Protein AF-A0A2G9T7B6-F1 (afdb_monomer_lite)

Structure (mmCIF, N/CA/C/O backbone):
data_AF-A0A2G9T7B6-F1
#
_entry.id   AF-A0A2G9T7B6-F1
#
loop_
_atom_site.group_PDB
_atom_site.id
_atom_site.type_symbol
_atom_site.label_atom_id
_atom_site.label_alt_id
_atom_site.label_comp_id
_atom_site.label_asym_id
_atom_site.label_entity_id
_atom_site.label_seq_id
_atom_site.pdbx_PDB_ins_code
_atom_site.Cartn_x
_atom_site.Cartn_y
_atom_site.Cartn_z
_atom_site.occupancy
_atom_site.B_iso_or_equiv
_atom_site.auth_seq_id
_atom_site.auth_comp_id
_atom_site.auth_asym_id
_atom_site.auth_atom_id
_atom_site.pdbx_PDB_model_num
ATOM 1 N N . MET A 1 1 ? 24.065 0.132 -5.429 1.00 63.38 1 MET A N 1
ATOM 2 C CA . MET A 1 1 ? 22.593 0.003 -5.537 1.00 63.38 1 MET A CA 1
ATOM 3 C C . MET A 1 1 ? 22.270 -1.347 -6.171 1.00 63.38 1 MET A C 1
ATOM 5 O O . MET A 1 1 ? 22.788 -1.620 -7.247 1.00 63.38 1 MET A O 1
ATOM 9 N N . ARG A 1 2 ? 21.503 -2.220 -5.501 1.00 75.69 2 ARG A N 1
ATOM 10 C CA . ARG A 1 2 ? 21.127 -3.544 -6.039 1.00 75.69 2 ARG A CA 1
ATOM 11 C C . ARG A 1 2 ? 19.929 -3.387 -6.988 1.00 75.69 2 ARG A C 1
ATOM 13 O O . ARG A 1 2 ? 18.986 -2.689 -6.613 1.00 75.69 2 ARG A O 1
ATOM 20 N N . PRO A 1 3 ? 19.939 -3.989 -8.191 1.00 81.38 3 PRO A N 1
ATOM 21 C CA . PRO A 1 3 ? 18.801 -3.894 -9.095 1.00 81.38 3 PRO A CA 1
ATOM 22 C C . PRO A 1 3 ? 17.582 -4.590 -8.481 1.00 81.38 3 PRO A C 1
ATOM 24 O O . PRO A 1 3 ? 17.687 -5.691 -7.941 1.00 81.38 3 PRO A O 1
ATOM 27 N N . ARG A 1 4 ? 16.418 -3.936 -8.563 1.00 83.25 4 ARG A N 1
ATOM 28 C CA . ARG A 1 4 ? 15.141 -4.479 -8.067 1.00 83.25 4 ARG A CA 1
ATOM 29 C C . ARG A 1 4 ? 14.699 -5.722 -8.847 1.00 83.25 4 ARG A C 1
ATOM 31 O O . ARG A 1 4 ? 14.044 -6.588 -8.281 1.00 83.25 4 ARG A O 1
ATOM 38 N N . THR A 1 5 ? 15.078 -5.798 -10.120 1.00 87.69 5 THR A N 1
ATOM 39 C CA . THR A 1 5 ? 14.869 -6.957 -10.989 1.00 87.69 5 THR A CA 1
ATOM 40 C C . THR A 1 5 ? 16.242 -7.499 -11.390 1.00 87.69 5 THR A C 1
ATOM 42 O O . THR A 1 5 ? 16.987 -6.759 -12.029 1.00 87.69 5 THR A O 1
ATOM 45 N N . PRO A 1 6 ? 16.607 -8.747 -11.046 1.00 87.75 6 PRO A N 1
ATOM 46 C CA . PRO A 1 6 ? 17.938 -9.285 -11.341 1.00 87.75 6 PRO A CA 1
ATOM 47 C C . PRO A 1 6 ? 18.310 -9.266 -12.829 1.00 87.75 6 PRO A C 1
ATOM 49 O O . PRO A 1 6 ? 19.467 -9.030 -13.161 1.00 87.75 6 PRO A O 1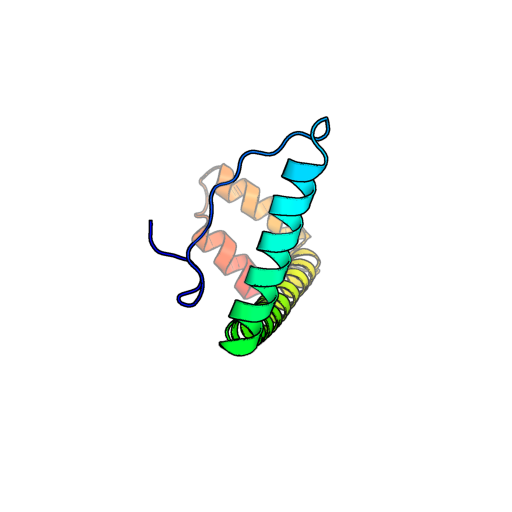
ATOM 52 N N . SER A 1 7 ? 17.330 -9.462 -13.715 1.00 92.00 7 SER A N 1
ATOM 53 C CA . SER A 1 7 ? 17.509 -9.469 -15.173 1.00 92.00 7 SER A CA 1
ATOM 54 C C . SER A 1 7 ? 17.769 -8.094 -15.794 1.00 92.00 7 SER A C 1
ATOM 56 O O . SER A 1 7 ? 18.140 -8.022 -16.962 1.00 92.00 7 SER A O 1
ATOM 58 N N . TRP A 1 8 ? 17.602 -6.994 -15.048 1.00 94.00 8 TRP A N 1
ATOM 59 C CA . TRP A 1 8 ? 17.747 -5.645 -15.591 1.00 94.00 8 TRP A CA 1
ATOM 60 C C . TRP A 1 8 ? 18.637 -4.755 -14.731 1.00 94.00 8 TRP A C 1
ATOM 62 O O . TRP A 1 8 ? 18.355 -4.489 -13.561 1.00 94.00 8 TRP A O 1
ATOM 72 N N . LYS A 1 9 ? 19.676 -4.195 -15.353 1.00 92.69 9 LYS A N 1
ATOM 73 C CA . LYS A 1 9 ? 20.485 -3.127 -14.764 1.00 92.69 9 LYS A CA 1
ATOM 74 C C . LYS A 1 9 ? 19.864 -1.769 -15.126 1.00 92.69 9 LYS A C 1
ATOM 76 O O . LYS A 1 9 ? 19.811 -1.447 -16.313 1.00 92.69 9 LYS A O 1
ATOM 81 N N . PRO A 1 10 ? 19.416 -0.958 -14.146 1.00 93.62 10 PRO A N 1
ATOM 82 C CA . PRO A 1 10 ? 18.877 0.372 -14.417 1.00 93.62 10 PRO A CA 1
ATOM 83 C C . PRO A 1 10 ? 19.855 1.231 -15.227 1.00 93.62 10 PRO A C 1
ATOM 85 O O . PRO A 1 10 ? 21.044 1.287 -14.908 1.00 93.62 10 PRO A O 1
ATOM 88 N N . LYS A 1 11 ? 19.344 1.896 -16.267 1.00 92.88 11 LYS A N 1
ATOM 89 C CA . LYS A 1 11 ? 20.098 2.832 -17.109 1.00 92.88 11 LYS A CA 1
ATOM 90 C C . LYS A 1 11 ? 19.735 4.264 -16.719 1.00 92.88 11 LYS A C 1
ATOM 92 O O . LYS A 1 11 ? 18.571 4.544 -16.447 1.00 92.88 11 LYS A O 1
ATOM 97 N N . VAL A 1 12 ? 20.725 5.153 -16.704 1.00 94.62 12 VAL A N 1
ATOM 98 C CA . VAL A 1 12 ? 20.539 6.591 -16.462 1.00 94.62 12 VAL A CA 1
ATOM 99 C C . VAL A 1 12 ? 20.712 7.308 -17.795 1.00 94.62 12 VAL A C 1
ATOM 101 O O . VAL A 1 12 ? 21.748 7.158 -18.438 1.00 94.62 12 VAL A O 1
ATOM 104 N N . LEU A 1 13 ? 19.690 8.050 -18.218 1.00 95.50 13 LEU A N 1
ATOM 105 C CA . LEU A 1 13 ? 19.655 8.768 -19.492 1.00 95.50 13 LEU A CA 1
ATOM 106 C C . LEU A 1 13 ? 19.334 10.241 -19.238 1.00 95.50 13 LEU A C 1
ATOM 108 O O . LEU A 1 13 ? 18.609 10.566 -18.298 1.00 95.50 13 LEU A O 1
ATOM 112 N N . ARG A 1 14 ? 19.856 11.124 -20.092 1.00 95.19 14 ARG A N 1
ATOM 113 C CA . ARG A 1 14 ? 19.414 12.522 -20.164 1.00 95.19 14 ARG A CA 1
ATOM 114 C C . ARG A 1 14 ? 18.251 12.610 -21.146 1.00 95.19 14 ARG A C 1
ATOM 116 O O . ARG A 1 14 ? 18.262 11.914 -22.156 1.00 95.19 14 ARG A O 1
ATOM 123 N N . SER A 1 15 ? 17.272 13.455 -20.847 1.00 95.56 15 SER A N 1
ATOM 124 C CA . SER A 1 15 ? 16.108 13.659 -21.702 1.00 95.56 15 SER A CA 1
ATOM 125 C C . SER A 1 15 ? 15.661 15.115 -21.653 1.00 95.56 15 SER A C 1
ATOM 127 O O . SER A 1 15 ? 15.675 15.731 -20.588 1.00 95.56 15 SER A O 1
ATOM 129 N N . SER A 1 16 ? 15.295 15.656 -22.811 1.00 95.56 16 SER A N 1
ATOM 130 C CA . SER A 1 16 ? 14.720 16.985 -22.987 1.00 95.56 16 SER A CA 1
ATOM 131 C C . SER A 1 16 ? 13.582 16.888 -23.993 1.00 95.56 16 SER A C 1
ATOM 133 O O . SER A 1 16 ? 13.758 16.334 -25.071 1.00 95.56 16 SER A O 1
ATOM 135 N N . ILE A 1 17 ? 12.419 17.456 -23.674 1.00 94.75 17 ILE A N 1
ATOM 136 C CA . ILE A 1 17 ? 11.286 17.491 -24.612 1.00 94.75 17 ILE A CA 1
ATOM 137 C C . ILE A 1 17 ? 11.602 18.295 -25.883 1.00 94.75 17 ILE A C 1
ATOM 139 O O . ILE A 1 17 ? 11.018 18.050 -26.932 1.00 94.75 17 ILE A O 1
ATOM 143 N N . MET A 1 18 ? 12.564 19.218 -25.792 1.00 96.25 18 MET A N 1
ATOM 144 C CA . MET A 1 18 ? 13.065 20.002 -26.925 1.00 96.25 18 MET A CA 1
ATOM 145 C C . MET A 1 18 ? 14.033 19.207 -27.814 1.00 96.25 18 MET A C 1
ATOM 147 O O . MET A 1 18 ? 14.421 19.694 -28.870 1.00 96.25 18 MET A O 1
ATOM 151 N N . ASP A 1 19 ? 14.432 18.006 -27.386 1.00 96.25 19 ASP A N 1
ATOM 152 C CA . ASP A 1 19 ? 15.301 17.082 -28.112 1.00 96.25 19 ASP A CA 1
ATOM 153 C C . ASP A 1 19 ? 14.559 15.745 -28.337 1.00 96.25 19 ASP A C 1
ATOM 155 O O . ASP A 1 19 ? 14.591 14.851 -27.476 1.00 96.25 19 ASP A O 1
ATOM 159 N N . PRO A 1 20 ? 13.880 15.584 -29.489 1.00 95.38 20 PRO A N 1
ATOM 160 C CA . PRO A 1 20 ? 13.113 14.380 -29.812 1.00 95.38 20 PRO A CA 1
ATOM 161 C C . PRO A 1 20 ? 13.939 13.084 -29.815 1.00 95.38 20 PRO A C 1
ATOM 163 O O . PRO A 1 20 ? 13.401 12.006 -29.529 1.00 95.38 20 PRO A O 1
ATOM 166 N N . GLU A 1 21 ? 15.243 13.154 -30.099 1.00 96.50 21 GLU A N 1
ATOM 167 C CA . GLU A 1 21 ? 16.116 11.976 -30.091 1.00 96.50 21 GLU A CA 1
ATOM 168 C C . GLU A 1 21 ? 16.307 11.453 -28.669 1.00 96.50 21 GLU A C 1
ATOM 170 O O . GLU A 1 21 ? 16.251 10.244 -28.429 1.00 96.50 21 GLU A O 1
ATOM 175 N N . SER A 1 22 ? 16.435 12.361 -27.698 1.00 96.25 22 SER A N 1
ATOM 176 C CA . SER A 1 22 ? 16.534 11.987 -26.288 1.00 96.25 22 SER A CA 1
ATOM 177 C C . SER A 1 22 ? 15.278 11.260 -25.786 1.00 96.25 22 SER A C 1
ATOM 179 O O . SER A 1 22 ? 15.377 10.300 -25.019 1.00 96.25 22 SER A O 1
ATOM 181 N N . ILE A 1 23 ? 14.091 11.656 -26.259 1.00 96.88 23 ILE A N 1
ATOM 182 C CA . ILE A 1 23 ? 12.817 10.991 -25.946 1.00 96.88 23 ILE A CA 1
ATOM 183 C C . ILE A 1 23 ? 12.766 9.607 -26.600 1.00 96.88 23 ILE A C 1
ATOM 185 O O . ILE A 1 23 ? 12.408 8.619 -25.955 1.00 96.88 23 ILE A O 1
ATOM 189 N N . THR A 1 24 ? 13.203 9.515 -27.856 1.00 96.88 24 THR A N 1
ATOM 190 C CA . THR A 1 24 ? 13.300 8.248 -28.591 1.00 96.88 24 THR A CA 1
ATOM 191 C C . THR A 1 24 ? 14.252 7.270 -27.893 1.00 96.88 24 THR A C 1
ATOM 193 O O . THR A 1 24 ? 13.938 6.088 -27.750 1.00 96.88 24 THR A O 1
ATOM 196 N N . ALA A 1 25 ? 15.383 7.747 -27.364 1.00 96.81 25 ALA A N 1
ATOM 197 C CA . ALA A 1 25 ? 16.329 6.933 -26.601 1.00 96.81 25 ALA A CA 1
ATOM 198 C C . ALA A 1 25 ? 15.722 6.372 -25.299 1.00 96.81 25 ALA A C 1
ATOM 200 O O . ALA A 1 25 ? 15.961 5.208 -24.947 1.00 96.81 25 ALA A O 1
ATOM 201 N N . VAL A 1 26 ? 14.901 7.168 -24.601 1.00 96.88 26 VAL A N 1
ATOM 202 C CA . VAL A 1 26 ? 14.140 6.708 -23.429 1.00 96.88 26 VAL A CA 1
ATOM 203 C C . VAL A 1 26 ? 13.129 5.635 -23.834 1.00 96.88 26 VAL A C 1
ATOM 205 O O . VAL A 1 26 ? 13.128 4.558 -23.237 1.00 96.88 26 VAL A O 1
ATOM 208 N N . ALA A 1 27 ? 12.331 5.873 -24.879 1.00 96.81 27 ALA A N 1
ATOM 209 C CA . ALA A 1 27 ? 11.338 4.915 -25.368 1.00 96.81 27 ALA A CA 1
ATOM 210 C C . ALA A 1 27 ? 11.977 3.579 -25.788 1.00 96.81 27 ALA A C 1
ATOM 212 O O . ALA A 1 27 ? 11.545 2.512 -25.354 1.00 96.81 27 ALA A O 1
ATOM 213 N N . ASN A 1 28 ? 13.080 3.625 -26.539 1.00 97.88 28 ASN A N 1
ATOM 214 C CA . ASN A 1 28 ? 13.841 2.434 -26.921 1.00 97.88 28 ASN A CA 1
ATOM 215 C C . ASN A 1 28 ? 14.341 1.657 -25.699 1.00 97.88 28 ASN A C 1
ATOM 217 O O . ASN A 1 28 ? 14.292 0.427 -25.668 1.00 97.88 28 ASN A O 1
ATOM 221 N N . THR A 1 29 ? 14.777 2.362 -24.654 1.00 97.38 29 THR A N 1
ATOM 222 C CA . THR A 1 29 ? 15.188 1.731 -23.395 1.00 97.38 29 THR A CA 1
ATOM 223 C C . THR A 1 29 ? 14.009 1.090 -22.660 1.00 97.38 29 THR A C 1
ATOM 225 O O . THR A 1 29 ? 14.176 0.022 -22.070 1.00 97.38 29 THR A O 1
ATOM 228 N N . MET A 1 30 ? 12.811 1.681 -22.724 1.00 96.94 30 MET A N 1
ATOM 229 C CA . MET A 1 30 ? 11.589 1.078 -22.181 1.00 96.94 30 MET A CA 1
ATOM 230 C C . MET A 1 30 ? 11.219 -0.216 -22.916 1.00 96.94 30 MET A C 1
ATOM 232 O O . MET A 1 30 ? 10.907 -1.210 -22.261 1.00 96.94 30 MET A O 1
ATOM 236 N N . TYR A 1 31 ? 11.314 -0.244 -24.249 1.00 97.38 31 TYR A N 1
ATOM 237 C CA . TYR A 1 31 ? 11.073 -1.465 -25.027 1.00 97.38 31 TYR A CA 1
ATOM 238 C C . TYR A 1 31 ? 12.109 -2.554 -24.737 1.00 97.38 31 TYR A C 1
ATOM 240 O O . TYR A 1 31 ? 11.743 -3.712 -24.548 1.00 97.38 31 TYR A O 1
ATOM 248 N N . GLN A 1 32 ? 13.390 -2.191 -24.607 1.00 96.69 32 GLN A N 1
ATOM 249 C CA . GLN A 1 32 ? 14.434 -3.128 -24.175 1.00 96.69 32 GLN A CA 1
ATOM 250 C C . GLN A 1 32 ? 14.147 -3.701 -22.785 1.00 96.69 32 GLN A C 1
ATOM 252 O O . GLN A 1 32 ? 14.316 -4.901 -22.569 1.00 96.69 32 GLN A O 1
ATOM 257 N N . TYR A 1 33 ? 13.709 -2.859 -21.842 1.00 95.62 33 TYR A N 1
ATOM 258 C CA . TYR A 1 33 ? 13.308 -3.309 -20.511 1.00 95.62 33 TYR A CA 1
ATOM 259 C C . TYR A 1 33 ? 12.166 -4.317 -20.605 1.00 95.62 33 TYR A C 1
ATOM 261 O O . TYR A 1 33 ? 12.278 -5.393 -20.026 1.00 95.62 33 TYR A O 1
ATOM 269 N N . TRP A 1 34 ? 11.114 -3.993 -21.365 1.00 94.62 34 TRP A N 1
ATOM 270 C CA . TRP A 1 34 ? 9.955 -4.859 -21.562 1.00 94.62 34 TRP A CA 1
ATOM 271 C C . TRP A 1 34 ? 10.335 -6.229 -22.133 1.00 94.62 34 TRP A C 1
ATOM 273 O O . TRP A 1 34 ? 9.944 -7.252 -21.577 1.00 94.62 34 TRP A O 1
ATOM 283 N N . ASP A 1 35 ? 11.135 -6.263 -23.197 1.00 96.00 35 ASP A N 1
ATOM 284 C CA . ASP A 1 35 ? 11.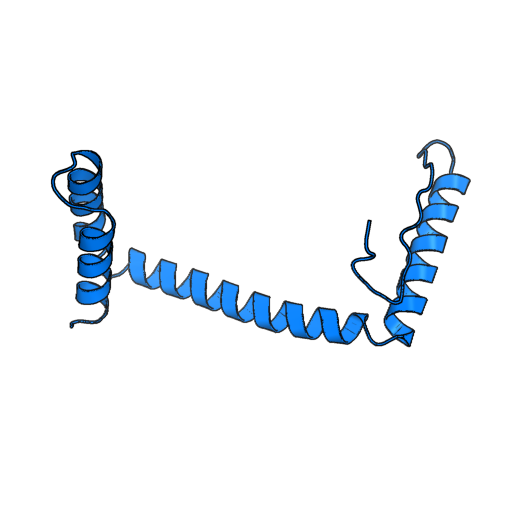598 -7.515 -23.803 1.00 96.00 35 ASP A CA 1
ATOM 285 C C . ASP A 1 35 ? 12.452 -8.339 -22.824 1.00 96.00 35 ASP A C 1
ATOM 287 O O . ASP A 1 35 ? 12.240 -9.541 -22.658 1.00 96.00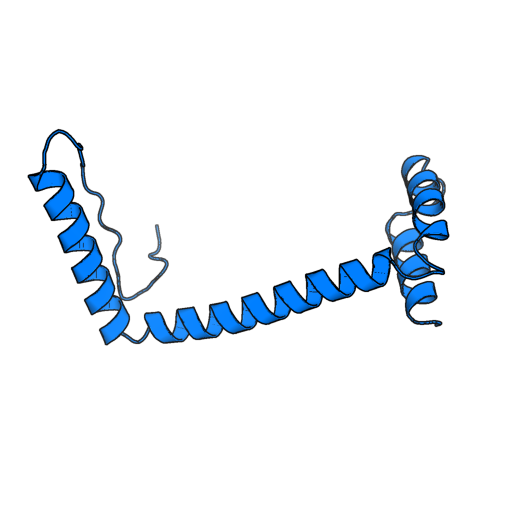 35 ASP A O 1
ATOM 291 N N . THR A 1 36 ? 13.358 -7.679 -22.093 1.00 95.50 36 THR A N 1
ATOM 292 C CA . THR A 1 36 ? 14.246 -8.339 -21.120 1.00 95.50 36 THR A CA 1
ATOM 293 C C . THR A 1 36 ? 13.458 -8.994 -19.982 1.00 95.50 36 THR A C 1
ATOM 295 O O . THR A 1 36 ? 13.685 -10.163 -19.668 1.00 95.50 36 THR A O 1
ATOM 298 N N . ILE A 1 37 ? 12.516 -8.268 -19.369 1.00 94.44 37 ILE A N 1
ATOM 299 C CA . ILE A 1 37 ? 11.725 -8.782 -18.234 1.00 94.44 37 ILE A CA 1
ATOM 300 C C . ILE A 1 37 ? 10.670 -9.806 -18.650 1.00 94.44 37 ILE A C 1
ATOM 302 O O . ILE A 1 37 ? 10.270 -10.640 -17.834 1.00 94.44 37 ILE A O 1
ATOM 306 N N . LEU A 1 38 ? 10.184 -9.720 -19.892 1.00 93.12 38 LEU A N 1
ATOM 307 C CA . LEU A 1 38 ? 9.255 -10.694 -20.445 1.00 93.12 38 LEU A CA 1
ATOM 308 C C . LEU A 1 38 ? 9.983 -12.022 -20.663 1.00 93.12 38 LEU A C 1
ATOM 310 O O . LEU A 1 38 ? 9.527 -13.050 -20.168 1.00 93.12 38 LEU A O 1
ATOM 314 N N . LYS A 1 39 ? 11.156 -11.990 -21.310 1.00 94.19 39 LYS A N 1
ATOM 315 C CA . LYS A 1 39 ? 11.991 -13.178 -21.551 1.00 94.19 39 LYS A CA 1
ATOM 316 C C . LYS A 1 39 ? 12.499 -13.830 -20.268 1.00 94.19 39 LYS A C 1
ATOM 318 O O . LYS A 1 39 ? 12.613 -15.050 -20.217 1.00 94.19 39 LYS A O 1
ATOM 323 N N . SER A 1 40 ? 12.787 -13.052 -19.223 1.00 94.25 40 SER A N 1
ATOM 324 C CA . SER A 1 40 ? 13.223 -13.607 -17.935 1.00 94.25 40 SER A CA 1
ATOM 325 C C . SER A 1 40 ? 12.086 -14.213 -17.097 1.00 94.25 40 SER A C 1
ATOM 327 O O . SER A 1 40 ? 12.351 -14.864 -16.084 1.00 94.25 40 SER A O 1
ATOM 329 N N . GLY A 1 41 ? 10.820 -13.975 -17.465 1.00 93.38 41 GLY A N 1
ATOM 330 C CA . GLY A 1 41 ? 9.647 -14.353 -16.669 1.00 93.38 41 GLY A CA 1
ATOM 331 C C . GLY A 1 41 ? 9.454 -13.518 -15.394 1.00 93.38 41 GLY A C 1
ATOM 332 O O . GLY A 1 41 ? 8.530 -13.774 -14.618 1.00 93.38 41 GLY A O 1
ATOM 333 N N . ASP A 1 42 ? 10.294 -12.504 -15.158 1.00 92.69 42 ASP A N 1
ATOM 334 C CA . ASP A 1 42 ? 10.189 -11.638 -13.978 1.00 92.69 42 ASP A CA 1
ATOM 335 C C . ASP A 1 42 ? 8.921 -10.781 -14.008 1.00 92.69 42 ASP A C 1
ATOM 337 O O . ASP A 1 42 ? 8.377 -10.445 -12.952 1.00 92.69 42 ASP A O 1
ATOM 341 N N . LEU A 1 43 ? 8.434 -10.437 -15.208 1.00 91.12 43 LEU A N 1
ATOM 342 C CA . LEU A 1 43 ? 7.196 -9.677 -15.370 1.00 91.12 43 LEU A CA 1
ATOM 343 C C . LEU A 1 43 ? 5.995 -10.429 -14.790 1.00 91.12 43 LEU A C 1
ATOM 345 O O . LEU A 1 43 ? 5.231 -9.850 -14.018 1.00 91.12 43 LEU A O 1
ATOM 349 N N . GLU A 1 44 ? 5.857 -11.713 -15.119 1.00 92.38 44 GLU A N 1
ATOM 350 C CA . GLU A 1 44 ? 4.711 -12.516 -14.693 1.00 92.38 44 GLU A CA 1
ATOM 351 C C . GLU A 1 44 ? 4.754 -12.803 -13.191 1.00 92.38 4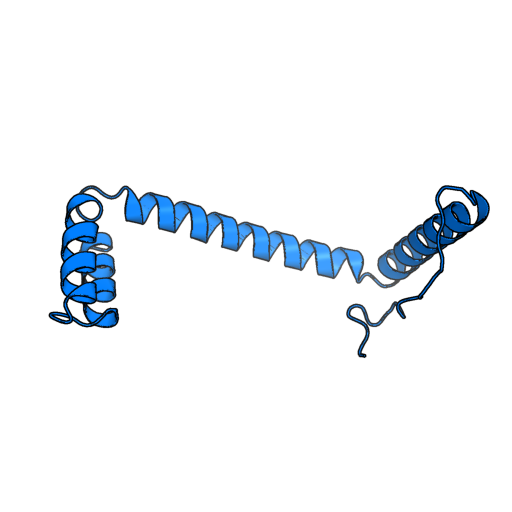4 GLU A C 1
ATOM 353 O O . GLU A 1 44 ? 3.775 -12.584 -12.478 1.00 92.38 44 GLU A O 1
ATOM 358 N N . LYS A 1 45 ? 5.935 -13.151 -12.663 1.00 91.88 45 LYS A N 1
ATOM 359 C CA . LYS A 1 45 ? 6.150 -13.297 -11.213 1.00 91.88 45 LYS A CA 1
ATOM 360 C C . LYS A 1 45 ? 5.776 -12.022 -10.460 1.00 91.88 45 LYS A C 1
ATOM 362 O O . LYS A 1 45 ? 5.090 -12.067 -9.436 1.00 91.88 45 LYS A O 1
ATOM 367 N N . ARG A 1 46 ? 6.202 -10.862 -10.972 1.00 91.00 46 ARG A N 1
ATOM 368 C CA . ARG A 1 46 ? 5.870 -9.566 -10.377 1.00 91.00 46 ARG A CA 1
ATOM 369 C C . ARG A 1 46 ? 4.365 -9.315 -10.416 1.00 91.00 46 ARG A C 1
ATOM 371 O O . ARG A 1 46 ? 3.823 -8.941 -9.378 1.00 91.00 46 ARG A O 1
ATOM 378 N N . ARG A 1 47 ? 3.700 -9.541 -11.551 1.00 94.19 47 ARG A N 1
ATOM 379 C CA . ARG A 1 47 ? 2.246 -9.365 -11.695 1.00 94.19 47 ARG A CA 1
ATOM 380 C C . ARG A 1 47 ? 1.463 -10.258 -10.746 1.00 94.19 47 ARG A C 1
ATOM 382 O O . ARG A 1 47 ? 0.641 -9.742 -9.998 1.00 94.19 47 ARG A O 1
ATOM 389 N N . SER A 1 48 ? 1.784 -11.547 -10.687 1.00 94.75 48 SER A N 1
ATOM 390 C CA . SER A 1 48 ? 1.162 -12.485 -9.747 1.00 94.75 48 SER A CA 1
ATOM 391 C C . SER A 1 48 ? 1.292 -11.998 -8.296 1.00 94.75 48 SER A C 1
ATOM 393 O O . SER A 1 48 ? 0.290 -11.843 -7.597 1.00 94.75 48 SER A O 1
ATOM 395 N N . SER A 1 49 ? 2.500 -11.600 -7.873 1.00 93.56 49 SER A N 1
ATOM 396 C CA . SER A 1 49 ? 2.709 -11.053 -6.522 1.00 93.56 49 SER A CA 1
ATOM 397 C C . SER A 1 49 ? 1.941 -9.746 -6.264 1.00 93.56 49 SER A C 1
ATOM 399 O O . SER A 1 49 ? 1.509 -9.482 -5.141 1.00 93.56 49 SER A O 1
ATOM 401 N N . GLN A 1 50 ? 1.778 -8.905 -7.292 1.00 95.06 50 GLN A N 1
ATOM 402 C CA . GLN A 1 50 ? 1.016 -7.661 -7.206 1.00 95.06 50 GLN A CA 1
ATOM 403 C C . GLN A 1 50 ? -0.479 -7.939 -7.073 1.00 95.06 50 GLN A C 1
ATOM 405 O O . GLN A 1 50 ? -1.120 -7.278 -6.264 1.00 95.06 50 GLN A O 1
ATOM 410 N N . MET A 1 51 ? -1.009 -8.928 -7.794 1.00 96.00 51 MET A N 1
ATOM 411 C CA . MET A 1 51 ? -2.412 -9.331 -7.706 1.00 96.00 51 MET A CA 1
ATOM 412 C C . MET A 1 51 ? -2.758 -9.851 -6.313 1.00 96.00 51 MET A C 1
ATOM 414 O O . MET A 1 51 ? -3.729 -9.391 -5.720 1.00 96.00 51 MET A O 1
ATOM 418 N N . SER A 1 52 ? -1.927 -10.724 -5.735 1.00 96.94 52 SER A N 1
ATOM 419 C CA . SER A 1 52 ? -2.138 -11.187 -4.357 1.00 96.94 52 SER A CA 1
ATOM 420 C C . SER A 1 52 ? -2.065 -10.040 -3.349 1.00 96.94 52 SER A C 1
ATOM 422 O O . SER A 1 52 ? -2.880 -9.975 -2.434 1.00 96.94 52 SER A O 1
ATOM 424 N N . ARG A 1 53 ? -1.126 -9.098 -3.519 1.00 97.25 53 ARG A N 1
ATOM 425 C CA . ARG A 1 53 ? -1.052 -7.910 -2.652 1.00 97.25 53 ARG A CA 1
ATOM 426 C C . ARG A 1 53 ? -2.293 -7.032 -2.793 1.00 97.25 53 ARG A C 1
ATOM 428 O O . ARG A 1 53 ? -2.805 -6.555 -1.791 1.00 97.25 53 ARG A O 1
ATOM 435 N N . TRP A 1 54 ? -2.772 -6.822 -4.016 1.00 97.44 54 TRP A N 1
ATOM 436 C CA . TRP A 1 54 ? -3.965 -6.020 -4.259 1.00 97.44 54 TRP A CA 1
ATOM 437 C C . TRP A 1 54 ? -5.205 -6.654 -3.626 1.00 97.44 54 TRP A C 1
ATOM 439 O O . TRP A 1 54 ? -5.951 -5.956 -2.947 1.00 97.44 54 TRP A O 1
ATOM 449 N N . MET A 1 55 ? -5.362 -7.974 -3.754 1.00 97.88 55 MET A N 1
ATOM 450 C CA . MET A 1 55 ? -6.424 -8.725 -3.084 1.00 97.88 55 MET A CA 1
ATOM 451 C C . MET A 1 55 ? -6.410 -8.486 -1.568 1.00 97.88 55 MET A C 1
ATOM 453 O O . MET A 1 55 ? -7.437 -8.131 -0.999 1.00 97.88 55 MET A O 1
ATOM 457 N N . TRP A 1 56 ? -5.253 -8.624 -0.913 1.00 98.06 56 TRP A N 1
ATOM 458 C CA . TRP A 1 56 ? -5.155 -8.417 0.536 1.00 98.06 56 TRP A CA 1
ATOM 459 C C . TRP A 1 56 ? -5.365 -6.964 0.965 1.00 98.06 56 TRP A C 1
ATOM 461 O O . TRP A 1 56 ? -5.993 -6.736 1.995 1.00 98.06 56 TRP A O 1
ATOM 471 N N . ASN A 1 57 ? -4.911 -5.989 0.173 1.00 97.81 57 ASN A N 1
ATOM 472 C CA . ASN A 1 57 ? -5.218 -4.580 0.427 1.00 97.81 57 ASN A CA 1
ATOM 473 C C . ASN A 1 57 ? -6.731 -4.338 0.373 1.00 97.81 57 ASN A C 1
ATOM 475 O O . ASN A 1 57 ? -7.279 -3.710 1.269 1.00 97.81 57 ASN A O 1
ATOM 479 N N . HIS A 1 58 ? -7.410 -4.898 -0.630 1.00 97.75 58 HIS A N 1
ATOM 480 C CA . HIS A 1 58 ? -8.857 -4.770 -0.749 1.00 97.75 58 HIS A CA 1
ATOM 481 C C . HIS A 1 58 ? -9.586 -5.412 0.439 1.00 97.75 58 HIS A C 1
ATOM 483 O O . HIS A 1 58 ? -10.475 -4.795 1.015 1.00 97.75 58 HIS A O 1
ATOM 489 N N . VAL A 1 59 ? -9.160 -6.604 0.873 1.00 98.06 59 VAL A N 1
ATOM 490 C CA . VAL A 1 59 ? -9.691 -7.244 2.089 1.00 98.06 59 VAL A CA 1
ATOM 491 C C . VAL A 1 59 ? -9.490 -6.354 3.316 1.00 98.06 59 VAL A C 1
ATOM 493 O O . VAL A 1 59 ? -10.418 -6.187 4.100 1.00 98.06 59 VAL A O 1
ATOM 496 N N . GLN A 1 60 ? -8.303 -5.769 3.493 1.00 97.88 60 GLN A N 1
ATOM 497 C CA . GLN A 1 60 ? -8.022 -4.877 4.616 1.00 97.88 60 GLN A CA 1
ATOM 498 C C . GLN A 1 60 ? -8.915 -3.629 4.594 1.00 97.88 60 GLN A C 1
ATOM 500 O O . GLN A 1 60 ? -9.443 -3.248 5.640 1.00 97.88 60 GLN A O 1
ATOM 505 N N . ASP A 1 61 ? -9.090 -3.010 3.428 1.00 97.56 61 ASP A N 1
ATOM 506 C CA . ASP A 1 61 ? -9.906 -1.806 3.264 1.00 97.56 61 ASP A CA 1
ATOM 507 C C . ASP A 1 61 ? -11.382 -2.091 3.576 1.00 97.56 61 ASP A C 1
ATOM 509 O O . ASP A 1 61 ? -11.997 -1.370 4.366 1.00 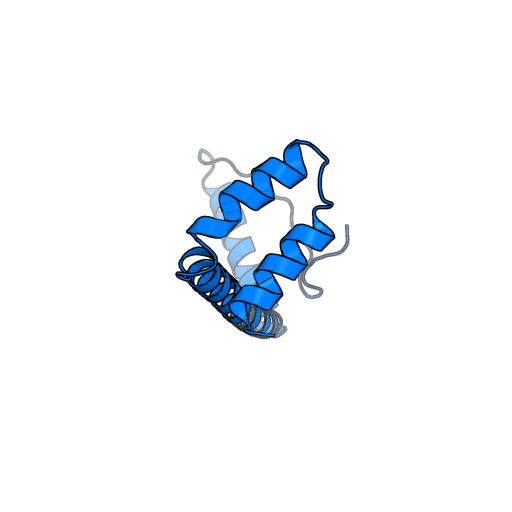97.56 61 ASP A O 1
ATOM 513 N N . GLU A 1 62 ? -11.929 -3.185 3.039 1.00 97.94 62 GLU A N 1
ATOM 514 C CA . GLU A 1 62 ? -13.313 -3.592 3.299 1.00 97.94 62 GLU A CA 1
ATOM 515 C C . GLU A 1 62 ? -13.525 -3.999 4.761 1.00 97.94 62 GLU A C 1
ATOM 517 O O . GLU A 1 62 ? -14.493 -3.565 5.386 1.00 97.94 62 GLU A O 1
ATOM 522 N N . LEU A 1 63 ? -12.604 -4.763 5.359 1.00 97.44 63 LEU A N 1
ATOM 523 C CA . LEU A 1 63 ? -12.691 -5.114 6.780 1.00 97.44 63 LEU A CA 1
ATOM 524 C C . LEU A 1 63 ? -12.641 -3.873 7.671 1.00 97.44 63 LEU A C 1
ATOM 526 O O . LEU A 1 63 ? -13.417 -3.772 8.617 1.00 97.44 63 LEU A O 1
ATOM 530 N N . MET A 1 64 ? -11.763 -2.912 7.373 1.00 97.19 64 MET A N 1
ATOM 531 C CA . MET A 1 64 ? -11.669 -1.668 8.137 1.00 97.19 64 MET A CA 1
ATOM 532 C C . MET A 1 64 ? -12.936 -0.820 7.996 1.00 97.19 64 MET A C 1
ATOM 534 O O . MET A 1 64 ? -13.380 -0.213 8.972 1.00 97.19 64 MET A O 1
ATOM 538 N N . LYS A 1 65 ? -13.532 -0.786 6.801 1.00 97.56 65 LYS A N 1
ATOM 539 C CA . LYS A 1 65 ? -14.811 -0.119 6.558 1.00 97.56 65 LYS A CA 1
ATOM 540 C C . LYS A 1 65 ? -15.928 -0.759 7.384 1.00 97.56 65 LYS A C 1
ATOM 542 O O . LYS A 1 65 ? -16.554 -0.068 8.183 1.00 97.56 65 LYS A O 1
ATOM 547 N N . VAL A 1 66 ? -16.103 -2.077 7.269 1.00 97.50 66 VAL A N 1
ATOM 548 C CA . VAL A 1 66 ? -17.103 -2.844 8.032 1.00 97.50 66 VAL A CA 1
ATOM 549 C C . VAL A 1 66 ? -16.910 -2.662 9.538 1.00 97.50 66 VAL A C 1
ATOM 551 O O . VAL A 1 66 ? -17.877 -2.462 10.268 1.00 97.50 66 VAL A O 1
ATOM 554 N N . PHE A 1 67 ? -15.664 -2.681 10.011 1.00 97.56 67 PHE A N 1
ATOM 555 C CA . PHE A 1 67 ? -15.336 -2.476 11.418 1.00 97.56 67 PHE A CA 1
ATOM 556 C C . PHE A 1 67 ? -15.757 -1.090 11.918 1.00 97.56 67 PHE A C 1
ATOM 558 O O . PHE A 1 67 ? -16.409 -0.981 12.954 1.00 97.56 67 PHE A O 1
ATOM 565 N N . LYS A 1 68 ? -15.420 -0.028 11.174 1.00 95.44 68 LYS A N 1
ATOM 566 C CA . LYS A 1 68 ? -15.751 1.359 11.540 1.00 95.44 68 LYS A CA 1
ATOM 567 C C . LYS A 1 68 ? -17.248 1.658 11.464 1.00 95.44 68 LYS A C 1
ATOM 569 O O . LYS A 1 68 ? -17.740 2.440 12.270 1.00 95.44 68 LYS A O 1
ATOM 574 N N . GLU A 1 69 ? -17.960 1.042 10.524 1.00 96.62 69 GLU A N 1
ATOM 575 C CA . GLU A 1 69 ? -19.409 1.204 10.338 1.00 96.62 69 GLU A CA 1
ATOM 576 C C . GLU A 1 69 ? -20.238 0.317 11.290 1.00 96.62 69 GLU A C 1
ATOM 578 O O . GLU A 1 69 ? -21.457 0.467 11.374 1.00 96.62 69 GLU A O 1
ATOM 583 N N . HIS A 1 70 ? -19.605 -0.594 12.038 1.00 97.62 70 HIS A N 1
ATOM 584 C CA . HIS A 1 70 ? -20.314 -1.542 12.894 1.00 97.62 70 HIS A CA 1
ATOM 585 C C . HIS A 1 70 ? -21.121 -0.825 14.004 1.00 97.62 70 HIS A C 1
ATOM 587 O O . HIS A 1 70 ? -20.548 -0.012 14.739 1.00 97.62 70 HIS A O 1
ATOM 593 N N . PRO A 1 71 ? -22.411 -1.166 14.228 1.00 96.88 71 PRO A N 1
ATOM 594 C CA . PRO A 1 71 ? -23.305 -0.427 15.132 1.00 96.88 71 PRO A CA 1
ATOM 595 C C . PRO A 1 71 ? -22.824 -0.294 16.581 1.00 96.88 71 PRO A C 1
ATOM 597 O O . PRO A 1 71 ? -23.155 0.679 17.250 1.00 96.88 71 PRO A O 1
ATOM 600 N N . LYS A 1 72 ? -22.046 -1.264 17.080 1.00 96.31 72 LYS A N 1
ATOM 601 C CA . LYS A 1 72 ? -21.445 -1.199 18.426 1.00 96.31 72 LYS A CA 1
ATOM 602 C C . LYS A 1 72 ? -20.119 -0.428 18.462 1.00 96.31 72 LYS A C 1
ATOM 604 O O . LYS A 1 72 ? -19.745 0.077 19.511 1.00 96.31 72 LYS A O 1
ATOM 609 N N . ILE A 1 73 ? -19.408 -0.350 17.335 1.00 97.56 73 ILE A N 1
ATOM 610 C CA . ILE A 1 73 ? -18.069 0.249 17.240 1.00 97.56 73 ILE A CA 1
ATOM 611 C C . ILE A 1 73 ? -18.157 1.741 16.941 1.00 97.56 73 ILE A C 1
ATOM 613 O O . ILE A 1 73 ? -17.536 2.530 17.648 1.00 97.56 73 ILE A O 1
ATOM 617 N N . ALA A 1 74 ? -18.964 2.130 15.950 1.00 97.25 74 ALA A N 1
ATOM 618 C CA . ALA A 1 74 ? -19.145 3.520 15.537 1.00 97.25 74 ALA A CA 1
ATOM 619 C C . ALA A 1 74 ? -19.423 4.492 16.710 1.00 97.25 74 ALA A C 1
ATOM 621 O O . ALA A 1 74 ? -18.757 5.525 16.777 1.00 97.25 74 ALA A O 1
ATOM 622 N N . PRO A 1 75 ? -20.323 4.189 17.675 1.00 96.25 75 PRO A N 1
ATOM 623 C CA . PRO A 1 75 ? -20.533 5.062 18.834 1.00 96.25 75 PRO A CA 1
ATOM 624 C C . PRO A 1 75 ? -19.444 4.945 19.915 1.00 96.25 75 PRO A C 1
ATOM 626 O O . PRO A 1 75 ? -19.242 5.885 20.680 1.00 96.25 75 PRO A O 1
ATOM 629 N N . MET A 1 76 ? -18.745 3.810 20.005 1.00 95.56 76 MET A N 1
ATOM 630 C CA . MET A 1 76 ? -17.758 3.526 21.055 1.00 95.56 76 MET A CA 1
ATOM 631 C C . MET A 1 76 ? -16.375 4.114 20.744 1.00 95.56 76 MET A C 1
ATOM 633 O O . MET A 1 76 ? -15.675 4.567 21.651 1.00 95.56 76 MET A O 1
ATOM 637 N N . ALA A 1 77 ? -15.985 4.135 19.467 1.00 96.38 77 ALA A N 1
ATOM 638 C CA . ALA A 1 77 ? -14.658 4.563 19.035 1.00 96.38 77 ALA A CA 1
ATOM 639 C C . ALA A 1 77 ? -14.294 6.000 19.470 1.00 96.38 77 ALA A C 1
ATOM 641 O O . ALA A 1 77 ? -13.217 6.161 20.047 1.00 96.38 77 ALA A O 1
ATOM 642 N N . PRO A 1 78 ? -15.159 7.029 19.327 1.00 97.44 78 PRO A N 1
ATOM 643 C CA . PRO A 1 78 ? -14.812 8.393 19.743 1.00 97.44 78 PRO A CA 1
ATOM 644 C C . PRO A 1 78 ? -14.536 8.527 21.247 1.00 97.44 78 PRO A C 1
ATOM 646 O O . PRO A 1 78 ? -13.664 9.297 21.655 1.00 97.44 78 PRO A O 1
ATOM 649 N N . ALA A 1 79 ? -15.264 7.774 22.078 1.00 97.00 79 ALA A N 1
ATOM 650 C CA . ALA A 1 79 ? -15.069 7.778 23.525 1.00 97.00 79 ALA A CA 1
ATOM 651 C C . ALA A 1 79 ? -13.718 7.152 23.901 1.00 97.00 79 ALA A C 1
ATOM 653 O O . ALA A 1 79 ? -12.947 7.754 24.646 1.00 97.00 79 ALA A O 1
ATOM 654 N N . LEU A 1 80 ? -13.386 6.000 23.310 1.00 97.31 80 LEU A N 1
ATOM 655 C CA . LEU A 1 80 ? -12.098 5.348 23.546 1.00 97.31 80 LEU A CA 1
ATOM 656 C C . LEU A 1 80 ? -10.917 6.174 23.026 1.00 97.31 80 LEU A C 1
ATOM 658 O O . LEU A 1 80 ? -9.901 6.281 23.706 1.00 97.31 80 LEU A O 1
ATOM 662 N N . GLU A 1 81 ? -11.040 6.813 21.861 1.00 97.88 81 GLU A N 1
ATOM 663 C CA . GLU A 1 81 ? -10.006 7.720 21.348 1.00 97.88 81 GLU A CA 1
ATOM 664 C C . GLU A 1 81 ? -9.763 8.912 22.282 1.00 97.88 81 GLU A C 1
ATOM 666 O O . GLU A 1 81 ? -8.621 9.347 22.455 1.00 97.88 81 GLU A O 1
ATOM 671 N N . LYS A 1 82 ? -10.827 9.447 22.895 1.00 98.19 82 LYS A N 1
ATOM 672 C CA . LYS A 1 82 ? -10.718 10.502 23.906 1.00 98.19 82 LYS A CA 1
ATOM 673 C C . LYS A 1 82 ? -9.968 10.004 25.140 1.00 98.19 82 LYS A C 1
ATOM 675 O O . LYS A 1 82 ? -9.012 10.656 25.552 1.00 98.19 82 LYS A O 1
ATOM 680 N N . ASP A 1 83 ? -10.344 8.849 25.678 1.00 98.00 83 ASP A N 1
ATOM 681 C CA . ASP A 1 83 ? -9.704 8.289 26.871 1.00 98.00 83 ASP A CA 1
ATOM 682 C C . ASP A 1 83 ? -8.228 7.921 26.632 1.00 98.00 83 ASP A C 1
ATOM 684 O O . ASP A 1 83 ? -7.401 8.105 27.526 1.00 98.00 83 ASP A O 1
ATOM 688 N N . VAL A 1 84 ? -7.866 7.487 25.417 1.00 98.25 84 VAL A N 1
ATOM 689 C CA . VAL A 1 84 ? -6.463 7.287 25.009 1.00 98.25 84 VAL A CA 1
ATOM 690 C C . VAL A 1 84 ? -5.701 8.611 24.966 1.00 98.25 84 VAL A C 1
ATOM 692 O O . VAL A 1 84 ? -4.600 8.706 25.505 1.00 98.25 84 VAL A O 1
ATOM 695 N N . ARG A 1 85 ? -6.272 9.651 24.343 1.00 98.19 85 ARG A N 1
ATOM 696 C CA . ARG A 1 85 ? -5.629 10.973 24.229 1.00 98.19 85 ARG A CA 1
ATOM 697 C C . ARG A 1 85 ? -5.423 11.635 25.593 1.00 98.19 85 ARG A C 1
ATOM 699 O O . ARG A 1 85 ? -4.440 12.342 25.783 1.00 98.19 85 ARG A O 1
ATOM 706 N N . GLU A 1 86 ? -6.338 11.391 26.525 1.00 98.25 86 GLU A N 1
ATOM 707 C CA . GLU A 1 86 ? -6.271 11.864 27.912 1.00 98.25 86 GLU A CA 1
ATOM 708 C C . GLU A 1 86 ? -5.395 10.971 28.812 1.00 98.25 86 GLU A C 1
ATOM 710 O O . GLU A 1 86 ? -5.197 11.292 29.981 1.00 98.25 86 GLU A O 1
ATOM 715 N N . GLY A 1 87 ? -4.859 9.861 28.291 1.00 97.50 87 GLY A N 1
ATOM 716 C CA . GLY A 1 87 ? -3.980 8.954 29.030 1.00 97.50 87 GLY A CA 1
ATOM 717 C C . GLY A 1 87 ? -4.682 8.093 30.086 1.00 97.50 87 GLY A C 1
ATOM 718 O O . GLY A 1 87 ? -4.010 7.512 30.934 1.00 97.50 87 GLY A O 1
ATOM 719 N N . LYS A 1 88 ? -6.017 7.988 30.052 1.00 98.06 88 LYS A N 1
ATOM 720 C CA . LYS A 1 88 ? -6.794 7.157 30.990 1.00 98.06 88 LYS A CA 1
ATOM 721 C C . LYS A 1 88 ? -6.680 5.668 30.689 1.00 98.06 88 LYS A C 1
ATOM 723 O O . LYS A 1 88 ? -6.729 4.850 31.602 1.00 9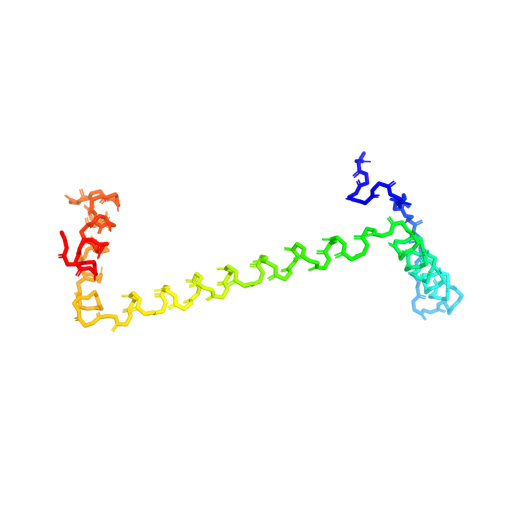8.06 88 LYS A O 1
ATOM 728 N N . ILE A 1 89 ? -6.552 5.323 29.409 1.00 97.81 89 ILE A N 1
ATOM 729 C CA . ILE A 1 89 ? -6.347 3.955 28.929 1.00 97.81 89 ILE A CA 1
ATOM 730 C C . ILE A 1 89 ? -5.227 3.930 27.891 1.00 97.81 89 ILE A C 1
ATOM 732 O O . ILE A 1 89 ? -4.931 4.934 27.243 1.00 97.81 89 ILE A O 1
ATOM 736 N N . THR A 1 90 ? -4.597 2.771 27.712 1.00 98.00 90 THR A N 1
ATOM 737 C CA . THR A 1 90 ? -3.558 2.604 26.692 1.00 98.00 90 THR A CA 1
ATOM 738 C C . THR A 1 90 ? -4.180 2.375 25.307 1.00 98.00 90 THR A C 1
ATOM 740 O O . THR A 1 90 ? -5.270 1.801 25.212 1.00 98.00 90 THR A O 1
ATOM 743 N N . PRO A 1 91 ? -3.484 2.735 24.209 1.00 97.69 91 PRO A N 1
ATOM 744 C CA . PRO A 1 91 ? -3.934 2.409 22.853 1.00 97.69 91 PRO A CA 1
ATOM 745 C C . PRO A 1 91 ? -4.182 0.909 22.635 1.00 97.69 91 PRO A C 1
ATOM 747 O O . PRO A 1 91 ? -5.090 0.543 21.896 1.00 97.69 91 PRO A O 1
ATOM 750 N N . GLY A 1 92 ? -3.391 0.046 23.287 1.00 97.62 92 GLY A N 1
ATOM 751 C CA . GLY A 1 92 ? -3.546 -1.409 23.213 1.00 97.62 92 GLY A CA 1
ATOM 752 C C . GLY A 1 92 ? -4.825 -1.915 23.883 1.00 97.62 92 GLY A C 1
ATOM 753 O O . GLY A 1 92 ? -5.508 -2.762 23.321 1.00 97.62 92 GLY A O 1
ATOM 754 N N . LEU A 1 93 ? -5.193 -1.358 25.043 1.00 97.56 93 LEU A N 1
ATOM 755 C CA . LEU A 1 93 ? -6.448 -1.715 25.709 1.00 97.56 93 LEU A CA 1
ATOM 756 C C . LEU A 1 93 ? -7.660 -1.244 24.893 1.00 97.56 93 LEU A C 1
ATOM 758 O O . LEU A 1 93 ? -8.597 -2.008 24.680 1.00 97.56 93 LEU A O 1
ATOM 762 N N . ALA A 1 94 ? -7.626 -0.006 24.390 1.00 97.31 94 ALA A N 1
ATOM 763 C CA . ALA A 1 94 ? -8.691 0.529 23.545 1.00 97.31 94 ALA A CA 1
ATOM 764 C C . ALA A 1 94 ? -8.890 -0.305 22.268 1.00 97.31 94 ALA A C 1
ATOM 766 O O . ALA A 1 94 ? -10.024 -0.622 21.908 1.00 97.31 94 ALA A O 1
ATOM 767 N N . SER A 1 95 ? -7.800 -0.693 21.594 1.00 97.12 95 SER A N 1
ATOM 768 C CA . SER A 1 95 ? -7.883 -1.523 20.389 1.00 97.12 95 SER A CA 1
ATOM 769 C C . SER A 1 95 ? -8.415 -2.924 20.690 1.00 97.12 95 SER A C 1
ATOM 771 O O . SER A 1 95 ? -9.276 -3.403 19.953 1.00 97.12 95 SER A O 1
ATOM 773 N N . GLU A 1 96 ? -7.995 -3.552 21.793 1.00 97.31 96 GLU A N 1
ATOM 774 C CA . GLU A 1 96 ? -8.531 -4.845 22.225 1.00 97.31 96 GLU A CA 1
ATOM 775 C C . GLU A 1 96 ? -10.037 -4.767 22.507 1.00 97.31 96 GLU A C 1
ATOM 777 O O . GLU A 1 96 ? -10.789 -5.614 22.026 1.00 97.31 96 GLU A O 1
ATOM 782 N N . MET A 1 97 ? -10.499 -3.728 23.212 1.00 96.88 97 MET A N 1
ATOM 783 C CA . MET A 1 97 ? -11.925 -3.519 23.488 1.00 96.88 97 MET A CA 1
ATOM 784 C C . MET A 1 97 ? -12.747 -3.393 22.200 1.00 96.88 97 MET A C 1
ATOM 786 O O . MET A 1 97 ? -13.813 -4.002 22.094 1.00 96.88 97 MET A O 1
ATOM 790 N N . LEU A 1 98 ? -12.258 -2.640 21.207 1.00 97.25 98 LEU A N 1
ATOM 791 C CA . LEU A 1 98 ? -12.929 -2.511 19.911 1.00 97.25 98 LEU A CA 1
ATOM 792 C C . LEU A 1 98 ? -12.965 -3.858 19.167 1.00 97.25 98 LEU A C 1
ATOM 794 O O . LEU A 1 98 ? -14.018 -4.259 18.676 1.00 97.25 98 LEU A O 1
ATOM 798 N N . ILE A 1 99 ? -11.847 -4.591 19.120 1.00 97.19 99 ILE A N 1
ATOM 799 C CA . ILE A 1 99 ? -11.759 -5.895 18.438 1.00 97.19 99 ILE A CA 1
ATOM 800 C C . ILE A 1 99 ? -12.698 -6.921 19.082 1.00 97.19 99 ILE A C 1
ATOM 802 O O . ILE A 1 99 ? -13.469 -7.572 18.380 1.00 97.19 99 ILE A O 1
ATOM 806 N N . ARG A 1 100 ? -12.680 -7.032 20.412 1.00 96.94 100 ARG A N 1
ATOM 807 C CA . ARG A 1 100 ? -13.570 -7.910 21.186 1.00 96.94 100 ARG A CA 1
ATOM 808 C C . ARG A 1 100 ? -15.040 -7.584 20.967 1.00 96.94 100 ARG A C 1
ATOM 810 O O . ARG A 1 100 ? -15.842 -8.468 20.681 1.00 96.94 100 ARG A O 1
ATOM 817 N N . THR A 1 101 ? -15.381 -6.296 20.992 1.00 96.75 101 THR A N 1
ATOM 818 C CA . THR A 1 101 ? -16.753 -5.826 20.746 1.00 96.75 101 THR A CA 1
ATOM 819 C C . THR A 1 101 ? -17.234 -6.165 19.334 1.00 96.75 101 THR A C 1
ATOM 821 O O . THR A 1 101 ? -18.401 -6.516 19.155 1.00 96.75 101 THR A O 1
ATOM 824 N N . PHE A 1 102 ? -16.352 -6.081 18.335 1.00 96.81 102 PHE A N 1
ATOM 825 C CA . PHE A 1 102 ? -16.659 -6.444 16.952 1.00 96.81 102 PHE A CA 1
ATOM 826 C C . PHE A 1 102 ? -16.828 -7.958 16.767 1.00 96.81 102 PHE A C 1
ATOM 828 O O . PHE A 1 102 ? -17.769 -8.396 16.113 1.00 96.81 102 PHE A O 1
ATOM 835 N N . LEU A 1 103 ? -15.943 -8.758 17.369 1.00 95.75 103 LEU A N 1
ATOM 836 C CA . LEU A 1 103 ? -15.959 -10.223 17.281 1.00 95.75 103 LEU A CA 1
ATOM 837 C C . LEU A 1 103 ? -16.964 -10.889 18.236 1.00 95.75 103 LEU A C 1
ATOM 839 O O . LEU A 1 103 ? -17.216 -12.085 18.111 1.00 95.75 103 LEU A O 1
ATOM 843 N N . ASN A 1 104 ? -17.552 -10.124 19.160 1.00 92.06 104 ASN A N 1
ATOM 844 C CA . ASN A 1 104 ? -18.466 -10.597 20.199 1.00 92.06 104 ASN A CA 1
ATOM 845 C C . ASN A 1 104 ? -17.834 -11.679 21.109 1.00 92.06 104 ASN A C 1
ATOM 847 O O . ASN A 1 104 ? -18.466 -12.702 21.386 1.00 92.06 104 ASN A O 1
ATOM 851 N N . VAL A 1 105 ? -16.591 -11.431 21.553 1.00 84.81 105 VAL A N 1
ATOM 852 C CA . VAL A 1 105 ? -15.748 -12.292 22.421 1.00 84.81 105 VAL A CA 1
ATOM 853 C C . VAL A 1 105 ? -15.078 -11.520 23.554 1.00 84.81 105 VAL A C 1
ATOM 855 O O . VAL A 1 105 ? -15.001 -10.278 23.466 1.00 84.81 105 VAL A O 1
#

Foldseek 3Di:
DQDPDNQDDDDDADDDPVDVVSVVVVVVVVVVVVVRCVVVVVVVVVVVVVVVVVVVVVVVVVVVVCLCPPPQQVVLVVVLVVCCVVVVDPPVVSVVVSVCSVVVD

InterPro domains:
  IPR005129 SIMIBI class G3E GTPase, ArgK/MeaB [PTHR23408] (1-103)
  IPR027417 P-loop containing nucleoside triphosphate hydrolase [SSF52540] (1-102)

Organism: Teladorsagia circumcincta (NCBI:txid45464)

Secondary structure (DSSP, 8-state):
---SSTT-PPP----BTTBHHHHHHHHHHHHHHHHHHHHTTHHHHHHHHHHHHHHHHHHHHHHHHHHHH-TTTTTTHHHHHHHHHTTSS-HHHHHHHHHHHHHT-

pLDDT: mean 95.13, std 4.74, range [63.38, 98.25]

Radius of gyration: 24.7 Å; chains: 1; bounding box: 46×34×61 Å

Sequence (105 aa):
MRPRTPSWKPKVLRSSIMDPESITAVANTMYQYWDTILKSGDLEKRRSSQMSRWMWNHVQDELMKVFKEHPKIAPMAPALEKDVREGKITPGLASEMLIRTFLNV